Protein AF-A0A5B7DLR9-F1 (afdb_monomer)

Mean predicted aligned error: 10.63 Å

Structure (mmCIF, N/CA/C/O backbone):
data_AF-A0A5B7DLR9-F1
#
_entry.id   AF-A0A5B7DLR9-F1
#
loop_
_atom_site.group_PDB
_atom_site.id
_atom_site.type_symbol
_atom_site.label_atom_id
_atom_site.label_alt_id
_atom_site.label_comp_id
_atom_site.label_asym_id
_atom_site.label_entity_id
_atom_site.label_seq_id
_atom_site.pdbx_PDB_ins_code
_atom_site.Cartn_x
_atom_site.Cartn_y
_atom_site.Cartn_z
_atom_site.occupancy
_atom_site.B_iso_or_equiv
_atom_site.auth_seq_id
_atom_site.auth_comp_id
_atom_site.auth_asym_id
_atom_site.auth_atom_id
_atom_site.pdbx_PDB_model_num
ATOM 1 N N . MET A 1 1 ? 33.178 41.391 -15.571 1.00 61.06 1 MET A N 1
ATOM 2 C CA . MET A 1 1 ? 32.840 39.993 -15.217 1.00 61.06 1 MET A CA 1
ATOM 3 C C . MET A 1 1 ? 31.490 39.666 -15.849 1.00 61.06 1 MET A C 1
ATOM 5 O O . MET A 1 1 ? 30.557 40.409 -15.569 1.00 61.06 1 MET A O 1
ATOM 9 N N . PRO A 1 2 ? 31.367 38.654 -16.724 1.00 66.25 2 PRO A N 1
ATOM 10 C CA . PRO A 1 2 ? 30.083 38.271 -17.308 1.00 66.25 2 PRO A CA 1
ATOM 11 C C . PRO A 1 2 ? 29.289 37.385 -16.326 1.00 66.25 2 PRO A C 1
ATOM 13 O O . PRO A 1 2 ? 29.908 36.629 -15.569 1.00 66.25 2 PRO A O 1
ATOM 16 N N . PRO A 1 3 ? 27.946 37.446 -16.310 1.00 71.44 3 PRO A N 1
ATOM 17 C CA . PRO A 1 3 ? 27.143 36.557 -15.481 1.00 71.44 3 PRO A CA 1
ATOM 18 C C . PRO A 1 3 ? 27.324 35.108 -15.950 1.00 71.44 3 PRO A C 1
ATOM 20 O O . PRO A 1 3 ? 27.190 34.779 -17.129 1.00 71.44 3 PRO A O 1
ATOM 23 N N . LYS A 1 4 ? 27.686 34.242 -15.004 1.00 65.19 4 LYS A N 1
ATOM 24 C CA . LYS A 1 4 ? 27.843 32.803 -15.203 1.00 65.19 4 LYS A CA 1
ATOM 25 C C . LYS A 1 4 ? 26.434 32.199 -15.264 1.00 65.19 4 LYS A C 1
ATOM 27 O O . LYS A 1 4 ? 25.651 32.423 -14.350 1.00 65.19 4 LYS A O 1
ATOM 32 N N . HIS A 1 5 ? 26.173 31.420 -16.314 1.00 66.44 5 HI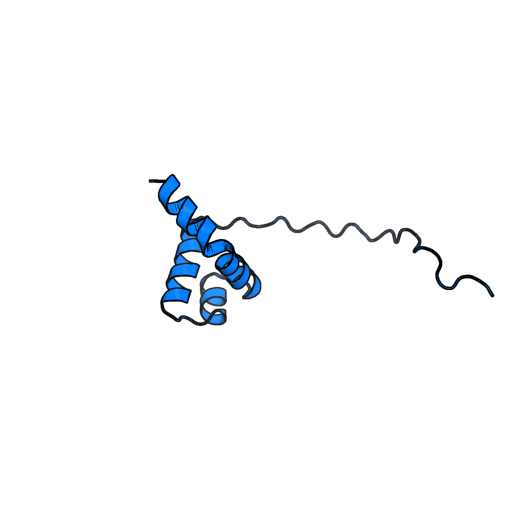S A N 1
ATOM 33 C CA . HIS A 1 5 ? 24.969 30.617 -16.594 1.00 66.44 5 HIS A CA 1
ATOM 34 C C . HIS A 1 5 ? 23.831 31.348 -17.340 1.00 66.44 5 HIS A C 1
ATOM 36 O O . HIS A 1 5 ? 23.079 32.110 -16.735 1.00 66.44 5 HIS A O 1
ATOM 42 N N . PRO A 1 6 ? 23.653 31.090 -18.654 1.00 61.00 6 PRO A N 1
ATOM 43 C CA . PRO A 1 6 ? 22.426 31.463 -19.343 1.00 61.00 6 PRO A CA 1
ATOM 44 C C . PRO A 1 6 ? 21.275 30.607 -18.803 1.00 61.00 6 PRO A C 1
ATOM 46 O O . PRO A 1 6 ? 21.451 29.413 -18.550 1.00 61.00 6 PRO A O 1
ATOM 49 N N . ALA A 1 7 ? 20.100 31.215 -18.630 1.00 66.56 7 ALA A N 1
ATOM 50 C CA . ALA A 1 7 ? 18.871 30.485 -18.355 1.00 66.56 7 ALA A CA 1
ATOM 51 C C . ALA A 1 7 ? 18.659 29.465 -19.481 1.00 66.56 7 ALA A C 1
ATOM 53 O O . ALA A 1 7 ? 18.506 29.833 -20.645 1.00 66.56 7 ALA A O 1
ATOM 54 N N . THR A 1 8 ? 18.752 28.193 -19.106 1.00 64.75 8 THR A N 1
ATOM 55 C CA . THR A 1 8 ? 18.596 26.997 -19.928 1.00 64.75 8 THR A CA 1
ATOM 56 C C . THR A 1 8 ? 17.579 27.213 -21.048 1.00 64.75 8 THR A C 1
ATOM 58 O O . THR A 1 8 ? 16.396 27.439 -20.793 1.00 64.75 8 THR A O 1
ATOM 61 N N . SER A 1 9 ? 18.056 27.146 -22.292 1.00 62.50 9 SER A N 1
ATOM 62 C CA . SER A 1 9 ? 17.223 27.043 -23.488 1.00 62.50 9 SER A CA 1
ATOM 63 C C . SER A 1 9 ? 16.181 25.931 -23.299 1.00 62.50 9 SER A C 1
ATOM 65 O O . SER A 1 9 ? 16.494 24.931 -22.648 1.00 62.50 9 SER A O 1
ATOM 67 N N . PRO A 1 10 ? 14.950 26.047 -23.838 1.00 61.25 10 PRO A N 1
ATOM 68 C CA . PRO A 1 10 ? 13.967 24.979 -23.723 1.00 61.25 10 PRO A CA 1
ATOM 69 C C . PRO A 1 10 ? 14.527 23.751 -24.439 1.00 61.25 10 PRO A C 1
ATOM 71 O O . PRO A 1 10 ? 14.505 23.663 -25.665 1.00 61.25 10 PRO A O 1
ATOM 74 N N . ALA A 1 11 ? 15.084 22.813 -23.677 1.00 64.38 11 ALA A N 1
ATOM 75 C CA . ALA A 1 11 ? 15.440 21.510 -24.189 1.00 64.38 11 ALA A CA 1
ATOM 76 C C 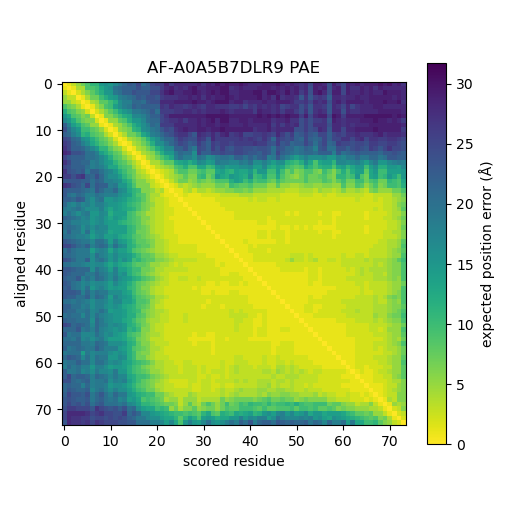. ALA A 1 11 ? 14.122 20.875 -24.636 1.00 64.38 11 ALA A C 1
ATOM 78 O O . ALA A 1 11 ? 13.326 20.449 -23.792 1.00 64.38 11 ALA A O 1
ATOM 79 N N . MET A 1 12 ? 13.865 20.865 -25.950 1.00 63.22 12 MET A N 1
ATOM 80 C CA . MET A 1 12 ? 12.806 20.064 -26.558 1.00 63.22 12 MET A CA 1
ATOM 81 C C . MET A 1 12 ? 13.135 18.603 -26.282 1.00 63.22 12 MET A C 1
ATOM 83 O O . MET A 1 12 ? 13.788 17.905 -27.051 1.00 63.22 12 MET A O 1
ATOM 87 N N . SER A 1 13 ? 12.732 18.181 -25.096 1.00 61.41 13 SER A N 1
ATOM 88 C CA . SER A 1 13 ? 12.793 16.814 -24.636 1.00 61.41 13 SER A CA 1
ATOM 89 C C . SER A 1 13 ? 11.644 16.106 -25.349 1.00 61.41 13 SER A C 1
ATOM 91 O O . SER A 1 13 ? 10.523 16.627 -25.299 1.00 61.41 13 SER A O 1
ATOM 93 N N . PRO A 1 14 ? 11.857 14.962 -26.025 1.00 61.59 14 PRO A N 1
ATOM 94 C CA . PRO A 1 14 ? 10.735 14.186 -26.528 1.00 61.59 14 PRO A CA 1
ATOM 95 C C . PRO A 1 14 ? 9.815 13.909 -25.339 1.00 61.59 14 PRO A C 1
ATOM 97 O O . PRO A 1 14 ? 10.274 13.458 -24.288 1.00 61.59 14 PRO A O 1
ATOM 100 N N . SER A 1 15 ? 8.539 14.273 -25.478 1.00 66.25 15 SER A N 1
ATOM 101 C CA . SER A 1 15 ? 7.514 14.060 -24.458 1.00 66.25 15 SER A CA 1
ATOM 102 C C . SER A 1 15 ? 7.503 12.577 -24.101 1.00 66.25 15 SER A C 1
ATOM 104 O O . SER A 1 15 ? 6.957 11.755 -24.836 1.00 66.25 15 SER A O 1
ATOM 106 N N . VAL A 1 16 ? 8.169 12.210 -23.003 1.00 66.31 16 VAL A N 1
ATOM 107 C CA . VAL A 1 16 ? 8.097 10.857 -22.461 1.00 66.31 16 VAL A CA 1
ATOM 108 C C . VAL A 1 16 ? 6.638 10.675 -22.084 1.00 66.31 16 VAL A C 1
ATOM 110 O 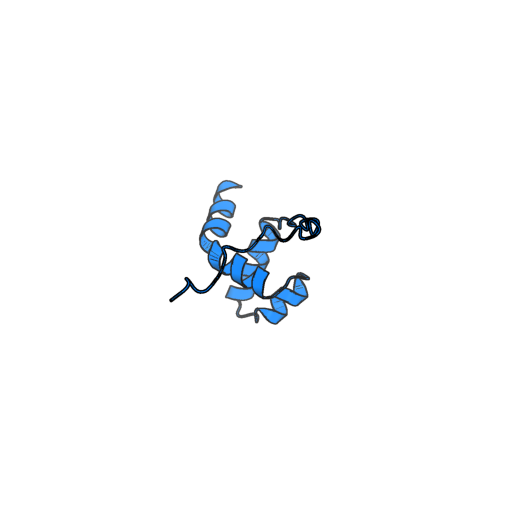O . VAL A 1 16 ? 6.164 11.312 -21.140 1.00 66.31 16 VAL A O 1
ATOM 113 N N . ALA A 1 17 ? 5.916 9.869 -22.864 1.00 73.44 17 ALA A N 1
ATOM 114 C CA . ALA A 1 17 ? 4.512 9.587 -22.621 1.00 73.44 17 ALA A CA 1
ATOM 115 C C . ALA A 1 17 ? 4.348 9.216 -21.142 1.00 73.44 17 ALA A C 1
ATOM 117 O O . ALA A 1 17 ? 4.929 8.237 -20.660 1.00 73.44 17 ALA A O 1
ATOM 118 N N . LYS A 1 18 ? 3.630 10.061 -20.393 1.00 75.62 18 LYS A N 1
ATOM 119 C CA . LYS A 1 18 ? 3.458 9.883 -18.951 1.00 75.62 18 LYS A CA 1
ATOM 120 C C . LYS A 1 18 ? 2.782 8.534 -18.739 1.00 75.62 18 LYS A C 1
ATOM 122 O O . LYS A 1 18 ? 1.656 8.335 -19.188 1.00 75.62 18 LYS A O 1
ATOM 127 N N . LYS A 1 19 ? 3.462 7.607 -18.058 1.00 76.00 19 LYS A N 1
ATOM 128 C CA . LYS A 1 19 ? 2.838 6.347 -17.642 1.00 76.00 19 LYS A CA 1
ATOM 129 C C . LYS A 1 19 ? 1.629 6.691 -16.776 1.00 76.00 19 LYS A C 1
ATOM 131 O O . LYS A 1 19 ? 1.759 7.417 -15.790 1.00 76.00 19 LYS A O 1
ATOM 136 N N . THR A 1 20 ? 0.458 6.198 -17.162 1.00 76.62 20 THR A N 1
ATOM 137 C CA . THR A 1 20 ? -0.770 6.399 -16.397 1.00 76.62 20 THR A CA 1
ATOM 138 C C . THR A 1 20 ? -0.640 5.703 -15.045 1.00 76.62 20 THR A C 1
ATOM 140 O O . THR A 1 20 ? -0.128 4.585 -14.930 1.00 76.62 20 THR A O 1
ATOM 143 N N . ARG A 1 21 ? -1.041 6.402 -13.981 1.00 77.31 21 ARG A N 1
ATOM 144 C CA . ARG A 1 21 ? -0.968 5.870 -12.620 1.00 77.31 21 ARG A CA 1
ATOM 145 C C . ARG A 1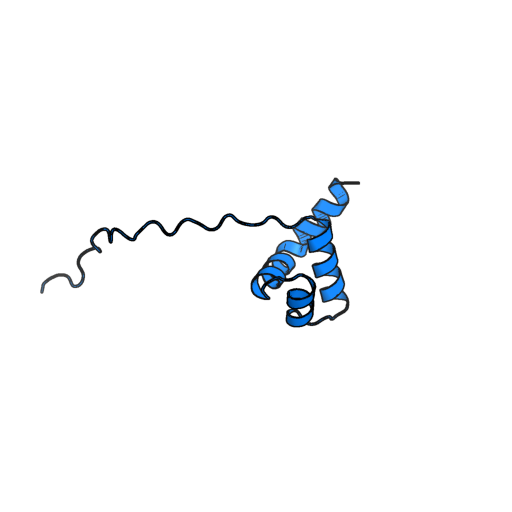 21 ? -2.025 4.780 -12.459 1.00 77.31 21 ARG A C 1
ATOM 147 O O . ARG A 1 21 ? -3.202 5.039 -12.679 1.00 77.31 21 ARG A O 1
ATOM 154 N N . LYS A 1 22 ? -1.617 3.588 -12.022 1.00 79.00 22 LYS A N 1
ATOM 155 C CA . LYS A 1 22 ? -2.556 2.546 -11.588 1.00 79.00 22 LYS A CA 1
ATOM 156 C C . LYS A 1 22 ? -3.113 2.919 -10.213 1.00 79.00 22 LYS A C 1
ATOM 158 O O . LYS A 1 22 ? -2.336 3.177 -9.290 1.00 79.00 22 LYS A O 1
ATOM 163 N N . SER A 1 23 ? -4.436 2.979 -10.081 1.00 84.56 23 SER A N 1
ATOM 164 C CA . SER A 1 23 ? -5.096 3.085 -8.780 1.00 84.56 23 SER A CA 1
ATOM 165 C C . SER A 1 23 ? -5.134 1.709 -8.114 1.00 84.56 23 SER A C 1
ATOM 167 O O . SER A 1 23 ? -5.364 0.692 -8.761 1.00 84.56 23 SER A O 1
ATOM 169 N N . LEU A 1 24 ? -4.872 1.685 -6.810 1.00 89.94 24 LEU A N 1
ATOM 170 C CA . LEU A 1 24 ? -5.102 0.519 -5.959 1.00 89.94 24 LEU A CA 1
ATOM 171 C C . LEU A 1 24 ? -6.467 0.657 -5.290 1.00 89.94 24 LEU A C 1
ATOM 173 O O . LEU A 1 24 ? -6.827 1.765 -4.872 1.00 89.94 24 LEU A O 1
ATOM 177 N N . THR A 1 25 ? -7.175 -0.465 -5.169 1.00 93.12 25 THR A N 1
ATOM 178 C CA . THR A 1 25 ? -8.429 -0.571 -4.413 1.00 93.12 25 THR A CA 1
ATOM 179 C C . THR A 1 25 ? -8.194 -0.308 -2.924 1.00 93.12 25 THR A C 1
ATOM 181 O O . THR A 1 25 ? -7.055 -0.367 -2.448 1.00 93.12 25 THR A O 1
ATOM 184 N N . LEU A 1 26 ? -9.264 0.018 -2.194 1.00 92.50 26 LEU A N 1
ATOM 185 C CA . LEU A 1 26 ? -9.206 0.223 -0.746 1.00 92.50 26 LEU A CA 1
ATOM 186 C C . LEU A 1 26 ? -8.741 -1.058 -0.033 1.00 92.50 26 LEU A C 1
ATOM 188 O O . LEU A 1 26 ? -7.735 -1.020 0.670 1.00 92.50 26 LEU A O 1
ATOM 192 N N . GLU A 1 27 ? -9.359 -2.194 -0.361 1.00 92.56 27 GLU A N 1
ATOM 193 C CA . GLU A 1 27 ? -9.005 -3.529 0.147 1.00 92.56 27 GLU A CA 1
ATOM 194 C C . GLU A 1 27 ? -7.516 -3.858 0.025 1.00 92.56 27 GLU A C 1
ATOM 196 O O . GLU A 1 27 ? -6.870 -4.276 0.983 1.00 92.56 27 GLU A O 1
ATOM 201 N N . ALA A 1 28 ? -6.925 -3.611 -1.149 1.00 93.56 28 ALA A N 1
ATOM 202 C CA . ALA A 1 28 ? -5.511 -3.900 -1.366 1.00 93.56 28 ALA A CA 1
ATOM 203 C C . ALA A 1 28 ? -4.601 -3.029 -0.486 1.00 93.56 28 ALA A C 1
ATOM 205 O O . ALA A 1 28 ? -3.529 -3.469 -0.076 1.00 93.56 28 ALA A O 1
ATOM 206 N N . LYS A 1 29 ? -5.006 -1.788 -0.189 1.00 95.06 29 LYS A N 1
ATOM 207 C CA . LYS A 1 29 ? -4.259 -0.911 0.722 1.00 95.06 29 LYS A CA 1
ATOM 208 C C . LYS A 1 29 ? -4.422 -1.344 2.178 1.00 95.06 29 LYS A C 1
ATOM 210 O O . LYS A 1 29 ? -3.441 -1.272 2.915 1.00 95.06 29 LYS A O 1
ATOM 215 N N . LEU A 1 30 ? -5.613 -1.796 2.573 1.00 95.56 30 LEU A N 1
ATOM 216 C CA . LEU A 1 30 ? -5.874 -2.314 3.917 1.00 95.56 30 LEU A CA 1
ATOM 217 C C . LEU A 1 30 ? -5.077 -3.595 4.184 1.00 95.56 30 LEU A C 1
ATOM 219 O O . LEU A 1 30 ? -4.405 -3.672 5.208 1.00 95.56 30 LEU A O 1
ATOM 223 N N . ASP A 1 31 ? -5.029 -4.543 3.240 1.00 95.62 31 ASP A N 1
ATOM 224 C CA . ASP A 1 31 ? -4.201 -5.751 3.406 1.00 95.62 31 ASP A CA 1
ATOM 225 C C . ASP A 1 31 ? -2.715 -5.400 3.597 1.00 95.62 31 ASP A C 1
ATOM 227 O O . ASP A 1 31 ? -2.055 -5.934 4.488 1.00 95.62 31 ASP A O 1
ATOM 231 N N . ILE A 1 32 ? -2.197 -4.426 2.839 1.00 96.44 32 ILE A N 1
ATOM 232 C CA . ILE A 1 32 ? -0.822 -3.927 3.001 1.00 96.44 32 ILE A CA 1
ATOM 233 C C . ILE A 1 32 ? -0.583 -3.371 4.414 1.00 96.44 32 ILE A C 1
ATOM 235 O O . ILE A 1 32 ? 0.457 -3.662 5.012 1.00 96.44 32 ILE A O 1
ATOM 239 N N . ILE A 1 33 ? -1.521 -2.582 4.946 1.00 96.31 33 ILE A N 1
ATOM 240 C CA . ILE A 1 33 ? -1.436 -2.022 6.303 1.00 96.31 33 ILE A CA 1
ATOM 241 C C . ILE A 1 33 ? -1.460 -3.152 7.337 1.00 96.31 33 ILE A C 1
ATOM 243 O O . ILE A 1 33 ? -0.559 -3.227 8.172 1.00 96.31 33 ILE A O 1
ATOM 247 N N . HIS A 1 34 ? -2.414 -4.078 7.239 1.00 95.69 34 HIS A N 1
ATOM 248 C CA . HIS A 1 34 ? -2.553 -5.185 8.184 1.00 95.69 34 HIS A CA 1
ATOM 249 C C . HIS A 1 34 ? -1.322 -6.103 8.198 1.00 95.69 34 HIS A C 1
ATOM 251 O O . HIS A 1 34 ? -0.865 -6.515 9.263 1.00 95.69 34 HIS A O 1
ATOM 257 N N . ARG A 1 35 ? -0.737 -6.410 7.034 1.00 96.50 35 ARG A N 1
ATOM 258 C CA . ARG A 1 35 ? 0.515 -7.186 6.937 1.00 96.50 35 ARG A CA 1
ATOM 259 C C . ARG A 1 35 ? 1.680 -6.491 7.634 1.00 96.50 35 ARG A C 1
ATOM 261 O O . ARG A 1 35 ? 2.438 -7.136 8.358 1.00 96.50 35 ARG A O 1
ATOM 268 N N . GLN A 1 36 ? 1.814 -5.183 7.432 1.00 94.88 36 GLN A N 1
ATOM 269 C CA . GLN A 1 36 ? 2.863 -4.389 8.069 1.00 94.88 36 GLN A CA 1
ATOM 270 C C . GLN A 1 36 ? 2.674 -4.334 9.594 1.00 94.88 36 GLN A C 1
ATOM 272 O O . GLN A 1 36 ? 3.652 -4.466 10.327 1.00 94.88 36 GLN A O 1
ATOM 277 N N . GLU A 1 37 ? 1.437 -4.197 10.080 1.00 94.50 37 GLU A N 1
ATOM 278 C CA . GLU A 1 37 ? 1.109 -4.234 11.516 1.00 94.50 37 GLU A CA 1
ATOM 279 C C . GLU A 1 37 ? 1.390 -5.604 12.151 1.00 94.50 37 GLU A C 1
ATOM 281 O O . GLU A 1 37 ? 1.836 -5.672 13.294 1.00 94.50 37 GLU A O 1
ATOM 286 N N . ARG A 1 38 ? 1.240 -6.696 11.389 1.00 96.62 38 ARG A N 1
ATOM 287 C CA . ARG A 1 38 ? 1.681 -8.048 11.788 1.00 96.62 38 ARG A CA 1
ATOM 288 C C . ARG A 1 38 ? 3.207 -8.231 11.790 1.00 96.62 38 ARG A C 1
ATOM 290 O O . ARG A 1 38 ? 3.688 -9.311 12.125 1.00 96.62 38 ARG A O 1
ATOM 297 N N . GLY A 1 39 ? 3.975 -7.207 11.416 1.00 96.31 39 GLY A N 1
ATOM 298 C CA . GLY A 1 39 ? 5.438 -7.238 11.395 1.00 96.31 39 GLY A CA 1
ATOM 299 C C . GLY A 1 39 ? 6.045 -7.846 10.126 1.00 96.31 39 GLY A C 1
ATOM 300 O O . GLY A 1 39 ? 7.243 -8.146 10.104 1.00 96.31 39 GLY A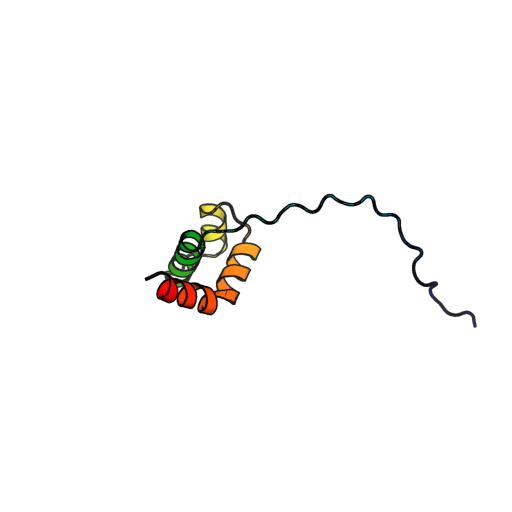 O 1
ATOM 301 N N . GLU A 1 40 ? 5.264 -8.032 9.055 1.00 97.06 40 GLU A N 1
ATOM 302 C CA . GLU A 1 40 ? 5.823 -8.464 7.773 1.00 97.06 40 GLU A CA 1
ATOM 303 C C . GLU A 1 40 ? 6.786 -7.400 7.219 1.00 97.06 40 GLU A C 1
ATOM 305 O O . GLU A 1 40 ? 6.547 -6.196 7.284 1.00 97.06 40 GLU A O 1
ATOM 310 N N . LYS A 1 41 ? 7.909 -7.834 6.634 1.00 97.00 41 LYS A N 1
ATOM 311 C CA . LYS A 1 41 ? 8.884 -6.902 6.047 1.00 97.00 41 LYS A CA 1
ATOM 312 C C . LYS A 1 41 ? 8.306 -6.249 4.792 1.00 97.00 41 LYS A C 1
ATOM 314 O O . LYS A 1 41 ? 7.816 -6.943 3.904 1.00 97.00 41 LYS A O 1
ATOM 319 N N . THR A 1 42 ? 8.534 -4.948 4.617 1.00 96.88 42 THR A N 1
ATOM 320 C CA . THR A 1 42 ? 8.081 -4.165 3.449 1.00 96.88 42 THR A CA 1
ATOM 321 C C . THR A 1 42 ? 8.439 -4.800 2.101 1.00 96.88 42 THR A C 1
ATOM 323 O O . THR A 1 42 ? 7.623 -4.809 1.186 1.00 96.88 42 THR A O 1
ATOM 326 N N . ASN A 1 43 ? 9.639 -5.378 1.965 1.00 97.00 43 ASN A N 1
ATOM 327 C CA . ASN A 1 43 ? 10.049 -6.079 0.741 1.00 97.00 43 ASN A CA 1
ATOM 328 C C . ASN A 1 43 ? 9.239 -7.358 0.472 1.00 97.00 43 ASN A C 1
ATOM 330 O O . ASN A 1 43 ? 9.047 -7.710 -0.688 1.00 97.00 43 ASN A O 1
ATOM 334 N N . SER A 1 44 ? 8.787 -8.054 1.517 1.00 97.69 44 SER A N 1
ATOM 335 C CA . SER A 1 44 ? 7.917 -9.229 1.394 1.00 97.69 44 SER A CA 1
ATOM 336 C C . SER A 1 44 ? 6.534 -8.812 0.900 1.00 97.69 44 SER A C 1
ATOM 338 O O . SER A 1 44 ? 6.053 -9.330 -0.104 1.00 97.69 44 SER A O 1
ATOM 340 N N . ILE A 1 45 ? 5.960 -7.786 1.535 1.00 97.50 45 ILE A N 1
ATOM 341 C CA . ILE A 1 45 ? 4.654 -7.218 1.174 1.00 97.50 45 ILE A CA 1
ATOM 342 C C . ILE A 1 45 ? 4.677 -6.699 -0.271 1.00 97.50 45 ILE A C 1
ATOM 344 O O . ILE A 1 45 ? 3.801 -7.016 -1.072 1.00 97.50 45 ILE A O 1
ATOM 348 N N . ALA A 1 46 ? 5.723 -5.956 -0.642 1.00 96.81 46 ALA A N 1
ATOM 349 C CA . ALA A 1 46 ? 5.891 -5.434 -1.994 1.00 96.81 46 ALA A CA 1
ATOM 350 C C . ALA A 1 46 ? 5.886 -6.556 -3.046 1.00 96.81 46 ALA A C 1
ATOM 352 O O . ALA A 1 46 ? 5.157 -6.467 -4.031 1.00 96.81 46 ALA A O 1
ATOM 353 N N . ARG A 1 47 ? 6.636 -7.643 -2.814 1.00 97.12 47 ARG A N 1
ATOM 354 C CA . ARG A 1 47 ? 6.658 -8.803 -3.720 1.00 97.12 47 ARG A CA 1
ATOM 355 C C . ARG A 1 47 ? 5.305 -9.501 -3.791 1.00 97.12 47 ARG A C 1
ATOM 357 O O . ARG A 1 47 ? 4.887 -9.853 -4.888 1.00 97.12 47 ARG A O 1
ATOM 364 N N . HIS A 1 48 ? 4.624 -9.662 -2.657 1.00 96.19 48 HIS A N 1
ATOM 365 C CA . HIS A 1 48 ? 3.318 -10.318 -2.596 1.00 96.19 48 HIS A CA 1
ATOM 366 C C . HIS A 1 48 ? 2.269 -9.612 -3.468 1.00 96.19 48 HIS A C 1
ATOM 368 O O . HIS A 1 48 ? 1.539 -10.267 -4.203 1.00 96.19 48 HIS A O 1
ATOM 374 N N . HIS A 1 49 ? 2.253 -8.277 -3.458 1.00 94.12 49 HIS A N 1
ATOM 375 C CA . HIS A 1 49 ? 1.303 -7.476 -4.239 1.00 94.12 49 HIS A CA 1
ATOM 376 C C . HIS A 1 49 ? 1.821 -7.044 -5.622 1.00 94.12 49 HIS A C 1
ATOM 378 O O . HIS A 1 49 ? 1.150 -6.276 -6.313 1.00 94.12 49 HIS A O 1
ATOM 384 N N . GLY A 1 50 ? 3.019 -7.475 -6.034 1.00 94.50 50 GLY A N 1
ATOM 385 C CA . GLY A 1 50 ? 3.633 -7.033 -7.293 1.00 94.50 50 GLY A CA 1
ATOM 386 C C . GLY A 1 50 ? 3.928 -5.525 -7.340 1.00 94.50 50 GLY A C 1
ATOM 387 O O . GLY A 1 50 ? 3.881 -4.905 -8.403 1.00 94.50 50 GLY A O 1
ATOM 388 N N . LEU A 1 51 ? 4.199 -4.921 -6.183 1.00 93.94 51 LEU A N 1
ATOM 389 C CA . LEU A 1 51 ? 4.470 -3.496 -6.015 1.00 93.94 51 LEU A CA 1
ATOM 390 C C . LEU A 1 51 ? 5.956 -3.228 -5.778 1.00 93.94 51 LEU A C 1
ATOM 392 O O . LEU A 1 51 ? 6.745 -4.108 -5.435 1.00 93.94 51 LEU A O 1
ATOM 396 N N . THR A 1 52 ? 6.340 -1.960 -5.904 1.00 95.12 52 THR A N 1
ATOM 397 C CA . THR A 1 52 ? 7.644 -1.496 -5.432 1.00 95.12 52 THR A CA 1
ATOM 398 C C . THR A 1 52 ? 7.592 -1.186 -3.930 1.00 95.12 52 THR A C 1
ATOM 400 O O . THR A 1 52 ? 6.562 -0.709 -3.439 1.00 95.12 52 THR A O 1
ATOM 403 N N . PRO A 1 53 ? 8.707 -1.336 -3.190 1.00 96.56 53 PRO A N 1
ATOM 404 C CA . PRO A 1 53 ? 8.771 -0.944 -1.778 1.00 96.56 53 PRO A CA 1
ATOM 405 C C . PRO A 1 53 ? 8.396 0.528 -1.534 1.00 96.56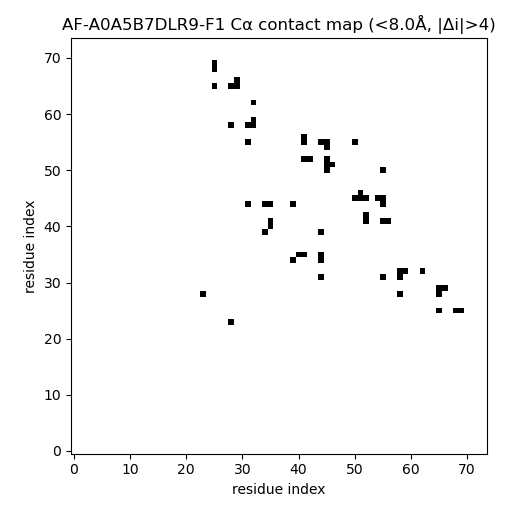 53 PRO A C 1
ATOM 407 O O . PRO A 1 53 ? 7.773 0.856 -0.528 1.00 96.56 53 PRO A O 1
ATOM 410 N N . SER A 1 54 ? 8.705 1.419 -2.486 1.00 95.94 54 SER A N 1
ATOM 411 C CA . SER A 1 54 ? 8.321 2.838 -2.431 1.00 95.94 54 SER A CA 1
ATOM 412 C C . SER A 1 54 ? 6.805 3.056 -2.454 1.00 95.94 54 SER A C 1
ATOM 414 O O . SER A 1 54 ? 6.296 3.954 -1.779 1.00 95.94 54 SER A O 1
ATOM 416 N N . THR A 1 55 ? 6.070 2.217 -3.185 1.00 94.50 55 THR A N 1
ATOM 417 C CA . THR A 1 55 ? 4.603 2.257 -3.211 1.00 94.50 55 THR A CA 1
ATOM 418 C C . THR A 1 55 ? 4.040 1.840 -1.855 1.00 94.50 55 THR A C 1
ATOM 420 O O . THR A 1 55 ? 3.191 2.543 -1.313 1.00 94.50 55 THR A O 1
ATOM 423 N N . VAL A 1 56 ? 4.573 0.766 -1.261 1.00 95.88 56 VAL A N 1
ATOM 424 C CA . VAL A 1 56 ? 4.180 0.295 0.080 1.00 95.88 56 VAL A CA 1
ATOM 425 C C . VAL A 1 56 ? 4.440 1.369 1.142 1.00 95.88 56 VAL A C 1
ATOM 427 O O . VAL A 1 56 ? 3.556 1.679 1.935 1.00 95.88 56 VAL A O 1
ATOM 430 N N . SER A 1 57 ? 5.609 2.015 1.107 1.00 96.00 57 SER A N 1
ATOM 431 C CA . SER A 1 57 ? 5.926 3.120 2.022 1.00 96.00 57 SER A CA 1
ATOM 432 C C . SER A 1 57 ? 4.964 4.303 1.864 1.00 96.00 57 SER A C 1
ATOM 434 O O . SER A 1 57 ? 4.525 4.880 2.856 1.00 96.00 57 SER A O 1
ATOM 436 N N . THR A 1 58 ? 4.580 4.643 0.630 1.00 95.56 58 THR A N 1
ATOM 437 C CA . THR A 1 58 ? 3.614 5.725 0.378 1.00 95.56 58 THR A CA 1
ATOM 438 C C . THR A 1 58 ? 2.238 5.393 0.952 1.00 95.56 58 THR A C 1
ATOM 440 O O . THR A 1 58 ? 1.612 6.263 1.549 1.00 95.56 58 THR A O 1
ATOM 443 N N . ILE A 1 59 ? 1.789 4.141 0.819 1.00 95.25 59 ILE A N 1
ATOM 444 C CA . ILE A 1 59 ? 0.528 3.665 1.407 1.00 95.25 59 ILE A CA 1
ATOM 445 C C . ILE A 1 59 ? 0.581 3.782 2.931 1.00 95.25 59 ILE A C 1
ATOM 447 O O . ILE A 1 59 ? -0.346 4.333 3.522 1.00 95.25 59 ILE A O 1
ATOM 451 N N . PHE A 1 60 ? 1.697 3.374 3.544 1.00 93.44 60 PHE A N 1
ATOM 452 C CA . PHE A 1 60 ? 1.902 3.478 4.988 1.00 93.44 60 PHE A CA 1
ATOM 453 C C . PHE A 1 60 ? 1.867 4.930 5.488 1.00 93.44 60 PHE A C 1
ATOM 455 O O . PHE A 1 60 ? 1.270 5.225 6.520 1.00 93.44 60 PHE A O 1
ATOM 462 N N . LYS A 1 61 ? 2.424 5.875 4.722 1.00 94.94 61 LYS A N 1
ATOM 463 C CA . LYS A 1 61 ? 2.324 7.312 5.037 1.00 94.94 61 LYS A CA 1
ATOM 464 C C . LYS A 1 61 ? 0.891 7.853 4.990 1.00 94.94 61 LYS A C 1
ATOM 466 O O . LYS A 1 61 ? 0.642 8.917 5.540 1.00 94.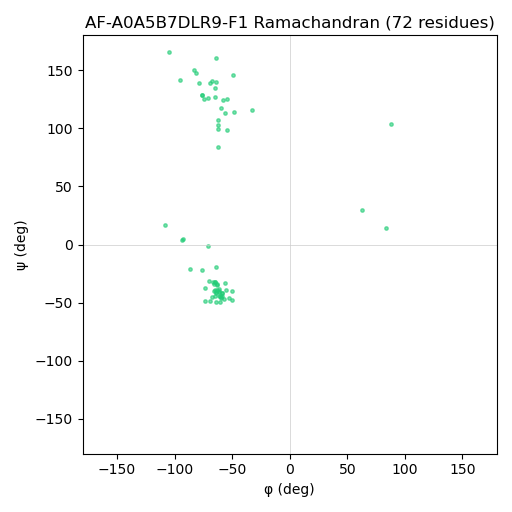94 61 LYS A O 1
ATOM 471 N N . SER A 1 62 ? -0.027 7.162 4.318 1.00 92.56 62 SER A N 1
ATOM 472 C CA . SER A 1 62 ? -1.438 7.547 4.200 1.00 92.56 62 SER A CA 1
ATOM 473 C C . SER A 1 62 ? -2.391 6.655 5.004 1.00 92.56 62 SER A C 1
ATOM 475 O O . SER A 1 62 ? -3.591 6.668 4.738 1.00 92.56 62 SER A O 1
ATOM 477 N N . THR A 1 63 ? -1.877 5.884 5.969 1.00 94.00 63 THR A N 1
ATOM 478 C CA . THR A 1 63 ? -2.648 4.890 6.740 1.00 94.00 63 THR A CA 1
ATOM 479 C C . THR A 1 63 ? -3.912 5.482 7.361 1.00 94.00 63 THR A C 1
ATOM 481 O O . THR A 1 63 ? -4.988 4.916 7.189 1.00 94.00 63 THR A O 1
ATOM 484 N N . ASP A 1 64 ? -3.824 6.656 7.990 1.00 91.31 64 ASP A N 1
ATOM 485 C CA . ASP A 1 64 ? -4.970 7.282 8.666 1.00 91.31 64 ASP A CA 1
ATOM 486 C C 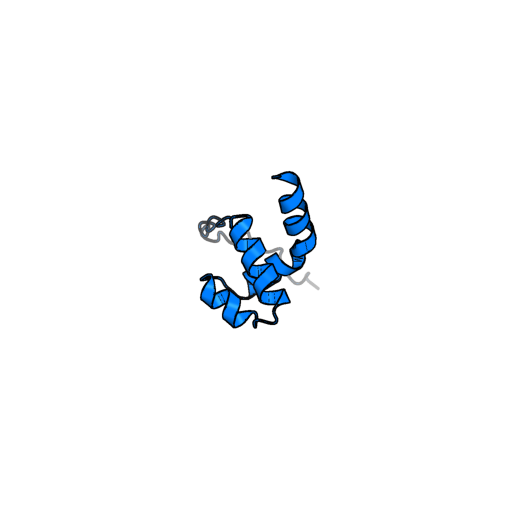. ASP A 1 64 ? -6.108 7.628 7.698 1.00 91.31 64 ASP A C 1
ATOM 488 O O . ASP A 1 64 ? -7.282 7.425 7.994 1.00 91.31 64 ASP A O 1
ATOM 492 N N . SER A 1 65 ? -5.767 8.111 6.500 1.00 91.19 65 SER A N 1
ATOM 493 C CA . SER A 1 65 ? -6.763 8.428 5.468 1.00 91.19 65 SER A CA 1
ATOM 494 C C . SER A 1 65 ? -7.408 7.172 4.886 1.00 91.19 65 SER A C 1
ATOM 496 O O . SER A 1 65 ? -8.569 7.208 4.491 1.00 91.19 65 SER A O 1
ATOM 498 N N . ILE A 1 66 ? -6.661 6.068 4.832 1.00 91.94 66 ILE A N 1
ATOM 499 C CA . ILE A 1 66 ? -7.141 4.782 4.322 1.00 91.94 66 ILE A CA 1
ATOM 500 C C . ILE A 1 66 ? -8.090 4.132 5.336 1.00 91.94 66 ILE A C 1
ATOM 502 O O . ILE A 1 66 ? -9.200 3.772 4.962 1.00 91.94 66 ILE A O 1
ATOM 506 N N . LYS A 1 67 ? -7.708 4.068 6.618 1.00 88.62 67 LYS A N 1
ATOM 507 C CA . LYS A 1 67 ? -8.573 3.557 7.698 1.00 88.62 67 LYS A CA 1
ATOM 508 C C . LYS A 1 67 ? -9.828 4.408 7.888 1.00 88.62 67 LYS A C 1
ATOM 510 O O . LYS A 1 67 ? -10.895 3.896 8.192 1.00 88.62 67 LYS A O 1
ATOM 515 N N . LYS A 1 68 ? -9.735 5.724 7.675 1.00 90.31 68 LYS A N 1
ATOM 516 C CA . LYS A 1 68 ? -10.920 6.589 7.696 1.00 90.31 68 LYS A CA 1
ATOM 517 C C . LYS A 1 68 ? -11.895 6.255 6.564 1.00 90.31 68 LYS A C 1
ATOM 519 O O . LYS A 1 68 ? -13.095 6.309 6.790 1.00 90.31 68 LYS A O 1
ATOM 524 N N . ALA A 1 69 ? -11.394 5.942 5.368 1.00 84.44 69 ALA A N 1
ATOM 525 C CA . ALA A 1 69 ? -12.243 5.578 4.235 1.00 84.44 69 ALA A CA 1
ATOM 526 C C . ALA A 1 69 ? -12.993 4.257 4.476 1.00 84.44 69 ALA A C 1
ATOM 528 O O . ALA A 1 69 ? -14.154 4.163 4.108 1.00 84.44 69 ALA A O 1
ATOM 529 N N . GLU A 1 70 ? -12.378 3.301 5.179 1.00 84.69 70 GLU A N 1
ATOM 530 C CA . GLU A 1 70 ? -13.018 2.041 5.593 1.00 84.69 70 GLU A CA 1
ATOM 531 C C . GLU A 1 70 ? -14.316 2.267 6.387 1.00 84.69 70 GLU A C 1
ATOM 533 O O . GLU A 1 70 ? -15.298 1.569 6.172 1.00 84.69 70 GLU A O 1
ATOM 538 N N . TYR A 1 71 ? -14.355 3.280 7.261 1.00 76.25 71 TYR A N 1
ATOM 539 C CA . TYR A 1 71 ? -15.549 3.601 8.052 1.00 76.25 71 TYR A CA 1
ATOM 540 C C . TYR A 1 71 ? -16.647 4.314 7.249 1.00 76.25 71 TYR A C 1
ATOM 542 O O . TYR A 1 71 ? -17.798 4.335 7.664 1.00 76.25 71 TYR A O 1
ATOM 550 N N . VAL A 1 72 ? -16.292 4.958 6.135 1.00 73.50 72 VAL A N 1
ATOM 551 C CA . VAL A 1 72 ? -17.231 5.753 5.326 1.00 73.50 72 VAL A CA 1
ATOM 552 C C . VAL A 1 72 ? -17.969 4.888 4.297 1.00 73.50 72 VAL A C 1
ATOM 554 O O . VAL A 1 72 ? -19.040 5.282 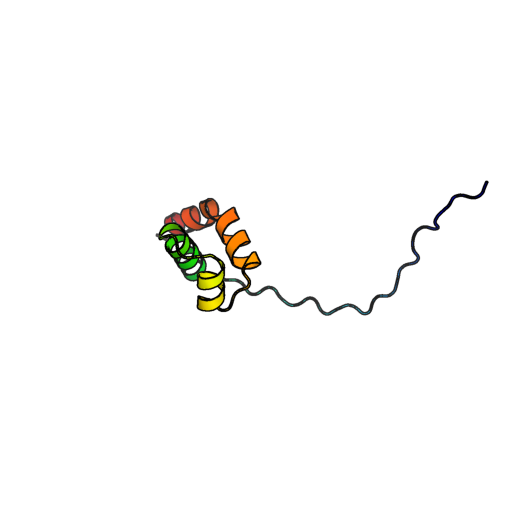3.849 1.00 73.50 72 VAL A O 1
ATOM 557 N N . ASP A 1 73 ? -17.420 3.722 3.947 1.00 59.94 73 ASP A N 1
ATOM 558 C CA . ASP A 1 73 ? -18.018 2.762 3.007 1.00 59.94 73 ASP A CA 1
ATOM 559 C C . ASP A 1 73 ? -18.890 1.676 3.702 1.00 59.94 73 ASP A C 1
ATOM 561 O O . ASP A 1 73 ? -19.379 0.768 3.025 1.00 59.94 73 ASP A O 1
ATOM 565 N N . LEU A 1 74 ? -19.097 1.771 5.028 1.00 55.09 74 LEU A N 1
ATOM 566 C CA . LEU A 1 74 ? -20.032 0.964 5.844 1.00 55.09 74 LEU A CA 1
ATOM 567 C C . LEU A 1 74 ? -21.359 1.702 6.075 1.00 55.09 74 LEU A C 1
ATOM 569 O O . LEU A 1 74 ? -22.410 1.020 6.044 1.00 55.09 74 LEU A O 1
#

Secondary structure (DSSP, 8-state):
-PPS-------------PPPPPPPPHHHHHHHHHHHHTT--HHHHHHHTT--HHHHHHHHHTHHHHHHHHHH--

InterPro domains:
  IPR007889 DNA binding HTH domain, Psq-type [PF04218] (18-67)
  IPR007889 DNA binding HTH domain, Psq-type [PS50960] (15-66)
  IPR009057 Homedomain-like superfamily [SSF46689] (18-68)

Solvent-accessible surface area (backbone atoms only — not comparable to full-atom values): 4874 Å² total; per-residue (Å²): 134,80,86,83,76,78,83,77,71,87,74,85,62,79,80,72,78,75,77,78,80,82,84,78,56,70,67,64,53,49,52,53,51,54,43,46,74,72,65,49,54,60,66,56,54,13,58,74,71,75,47,52,52,70,57,53,53,52,51,61,77,40,43,69,64,52,59,52,48,62,68,72,79,108

Nearest PDB structures (foldseek):
  2r0q-assembly1_F  TM=9.394E-01  e=3.276E-01  Staphylococcus aureus
  1pdn-assembly1_C  TM=8.582E-01  e=2.506E-01  Drosophila melanogaster
  2elh-assembly1_A  TM=6.600E-01  e=7.027E-02  Drosophila melanogaster
  1tc3-assembly1_C  TM=8.695E-01  e=1.428E+00  Caenorhabditis elegans
  5yi2-assembly2_E  TM=6.032E-01  e=7.610E+00  Lactococcus lactis subsp. lactis Il1403

Organism: Portunus trituberculatus (NCBI:txid210409)

Foldseek 3Di:
DDDPDDDDDPPPDPPPPPDDDDDDDLVLLVVLVVCVVVVHDLVVSCVVVVHDSVVSVVSVVCVVVSVVVVVVVD

Sequence (74 aa):
MPPKHPATSPAMSPSVAKKTRKSLTLEAKLDIIHRQERGEKTNSIARHHGLTPSTVSTIFKSTDSIKKAEYVDL

pLDDT: mean 84.73, std 13.57, range [55.09, 97.69]

Radius of gyration: 20.13 Å; Cα contacts (8 Å, |Δi|>4): 32; chains: 1; bounding box: 53×50×38 Å